Protein AF-A0A7L4TTP7-F1 (afdb_monomer_lite)

Foldseek 3Di:
DADFFLLLVLVVVVVVDVDHSVVSSVVQQVVLLVVLCVPLHDVQSVLQVVVLVVVVVCVVVPDDDPPDPDLLVCLQVVLLVVLVVQLVCVVVNYHPGGCLSVLSSVCVVVVHQSLVSQLVRRLVSLVVVCVVPNVVVSVSNSSSSNNSSVNSRD

Structure (mmCIF, N/CA/C/O backbone):
data_AF-A0A7L4TTP7-F1
#
_entry.id   AF-A0A7L4TTP7-F1
#
loop_
_atom_site.group_PDB
_atom_site.id
_atom_site.type_symbol
_atom_site.label_atom_id
_atom_site.label_alt_id
_atom_site.label_comp_id
_atom_site.label_asym_id
_atom_site.label_entity_id
_atom_site.label_seq_id
_atom_site.pdbx_PDB_ins_code
_atom_site.Cartn_x
_atom_site.Cartn_y
_atom_site.Cartn_z
_atom_site.occupancy
_atom_site.B_iso_or_equiv
_atom_site.auth_seq_id
_atom_site.auth_comp_id
_atom_site.auth_asym_id
_atom_site.auth_atom_id
_atom_site.pdbx_PDB_model_num
ATOM 1 N N . MET A 1 1 ? 7.136 -3.562 -12.672 1.00 73.88 1 MET A N 1
ATOM 2 C CA . MET A 1 1 ? 6.590 -2.642 -11.652 1.00 73.88 1 MET A CA 1
ATOM 3 C C . MET A 1 1 ? 7.448 -2.740 -10.405 1.00 73.88 1 MET A C 1
ATOM 5 O O . MET A 1 1 ? 8.105 -3.763 -10.233 1.00 73.88 1 MET A O 1
ATOM 9 N N . PHE A 1 2 ? 7.477 -1.698 -9.580 1.00 82.69 2 PHE A N 1
ATOM 10 C CA . PHE A 1 2 ? 8.183 -1.728 -8.297 1.00 82.69 2 PHE A CA 1
ATOM 11 C C . PHE A 1 2 ? 7.241 -2.100 -7.161 1.00 82.69 2 PHE A C 1
ATOM 13 O O . PHE A 1 2 ? 6.042 -1.832 -7.230 1.00 82.69 2 PHE A O 1
ATOM 20 N N . ALA A 1 3 ? 7.796 -2.700 -6.108 1.00 80.81 3 ALA A N 1
ATOM 21 C CA . ALA A 1 3 ? 7.063 -2.847 -4.866 1.00 80.81 3 ALA A CA 1
ATOM 22 C C . ALA A 1 3 ? 6.877 -1.464 -4.230 1.00 80.81 3 ALA A C 1
ATOM 24 O O . ALA A 1 3 ? 7.810 -0.663 -4.171 1.00 80.81 3 ALA A O 1
ATOM 25 N N . SER A 1 4 ? 5.676 -1.194 -3.739 1.00 82.19 4 SER A N 1
ATOM 26 C CA . SER A 1 4 ? 5.386 -0.022 -2.922 1.00 82.19 4 SER A CA 1
ATOM 27 C C . SER A 1 4 ? 5.292 -0.431 -1.444 1.00 82.19 4 SER A C 1
ATOM 29 O O . SER A 1 4 ? 5.559 -1.582 -1.078 1.00 82.19 4 SER A O 1
ATOM 31 N N . GLY A 1 5 ? 4.978 0.508 -0.557 1.00 86.38 5 GLY A N 1
ATOM 32 C CA . GLY A 1 5 ? 4.848 0.229 0.867 1.00 86.38 5 GLY A CA 1
ATOM 33 C C . GLY A 1 5 ? 6.182 -0.112 1.534 1.00 86.38 5 GLY A C 1
ATOM 34 O O . GLY A 1 5 ? 7.265 0.210 1.036 1.00 86.38 5 GLY A O 1
ATOM 35 N N . PHE A 1 6 ? 6.122 -0.813 2.668 1.00 87.50 6 PHE A N 1
ATOM 36 C CA . PHE A 1 6 ? 7.348 -1.230 3.348 1.00 87.50 6 PHE A CA 1
ATOM 37 C C . PHE A 1 6 ? 8.159 -2.244 2.569 1.00 87.50 6 PHE A C 1
ATOM 39 O O . PHE A 1 6 ? 9.365 -2.300 2.778 1.00 87.50 6 PHE A O 1
ATOM 46 N N . THR A 1 7 ? 7.558 -2.993 1.649 1.00 87.62 7 THR A N 1
ATOM 47 C CA . THR A 1 7 ? 8.321 -3.862 0.754 1.00 87.62 7 THR A CA 1
ATOM 48 C C . THR A 1 7 ? 9.256 -3.028 -0.122 1.00 87.62 7 THR A C 1
ATOM 50 O O . THR A 1 7 ? 10.448 -3.322 -0.172 1.00 87.62 7 THR A O 1
ATOM 53 N N . GLY A 1 8 ? 8.761 -1.935 -0.714 1.00 85.25 8 GLY A N 1
ATOM 54 C CA . GLY A 1 8 ? 9.587 -0.996 -1.483 1.00 85.25 8 GLY A CA 1
ATOM 55 C C . GLY A 1 8 ? 10.666 -0.313 -0.636 1.00 85.25 8 GLY A C 1
ATOM 56 O O . GLY A 1 8 ? 11.838 -0.317 -1.007 1.00 85.25 8 GLY A O 1
ATOM 57 N N . VAL A 1 9 ? 10.311 0.187 0.556 1.00 88.38 9 VAL A N 1
ATOM 58 C CA . VAL A 1 9 ? 11.296 0.767 1.498 1.00 88.38 9 VAL A CA 1
ATOM 59 C C . VAL A 1 9 ? 12.361 -0.259 1.888 1.00 88.38 9 VAL A C 1
ATOM 61 O O . VAL A 1 9 ? 13.546 0.055 1.923 1.00 88.38 9 VAL A O 1
ATOM 64 N N . SER A 1 10 ? 11.958 -1.501 2.145 1.00 88.69 10 SER A N 1
ATOM 65 C CA . SER A 1 10 ? 12.871 -2.578 2.534 1.00 88.69 10 SER A CA 1
ATOM 66 C C . SER A 1 10 ? 13.827 -2.954 1.416 1.00 88.69 10 SER A C 1
ATOM 68 O O . SER A 1 10 ? 14.986 -3.250 1.689 1.00 88.69 10 SER A O 1
ATOM 70 N N . GLN A 1 11 ? 13.363 -2.935 0.164 1.00 88.81 11 GLN A N 1
ATOM 71 C CA . GLN A 1 11 ? 14.217 -3.154 -1.003 1.00 88.81 11 GLN A CA 1
ATOM 72 C C . GLN A 1 11 ? 15.261 -2.046 -1.128 1.00 88.81 11 GLN A C 1
ATOM 74 O O . GLN A 1 11 ? 16.434 -2.347 -1.319 1.00 88.81 11 GLN A O 1
ATOM 79 N N . LEU A 1 12 ? 14.854 -0.786 -0.955 1.00 88.94 12 LEU A N 1
ATOM 80 C CA . LEU A 1 12 ? 15.760 0.362 -0.991 1.00 88.94 12 LEU A CA 1
ATOM 81 C C . LEU A 1 12 ? 16.786 0.337 0.146 1.00 88.94 12 LEU A C 1
ATOM 83 O O . LEU A 1 12 ? 17.958 0.598 -0.078 1.00 88.94 12 LEU A O 1
ATOM 87 N N . LEU A 1 13 ? 16.378 0.003 1.369 1.00 88.12 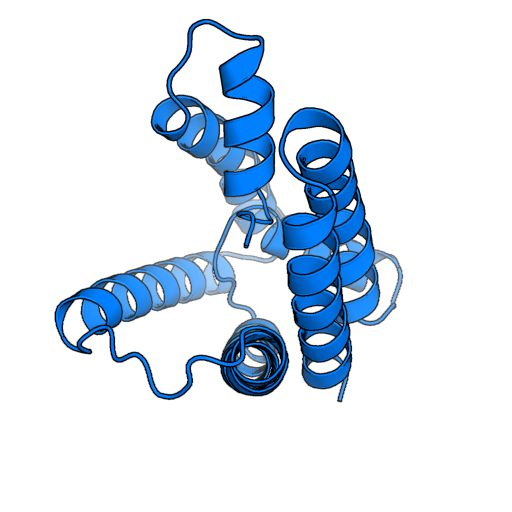13 LEU A N 1
ATOM 88 C CA . LEU A 1 13 ? 17.309 -0.067 2.498 1.00 88.12 13 LEU A CA 1
ATOM 89 C C . LEU A 1 13 ? 18.273 -1.253 2.385 1.00 88.12 13 LEU A C 1
ATOM 91 O O . LEU A 1 13 ? 19.430 -1.132 2.780 1.00 88.12 13 LEU A O 1
ATOM 95 N N . ALA A 1 14 ? 17.825 -2.377 1.822 1.00 88.44 14 ALA A N 1
ATOM 96 C CA . ALA A 1 14 ? 18.659 -3.559 1.606 1.00 88.44 14 ALA A CA 1
ATOM 97 C C . ALA A 1 14 ? 19.758 -3.359 0.544 1.00 88.44 14 ALA A C 1
ATOM 99 O O . ALA A 1 14 ? 20.673 -4.172 0.476 1.00 88.44 14 ALA A O 1
ATOM 100 N N . THR A 1 15 ? 19.714 -2.298 -0.276 1.00 85.69 15 THR A N 1
ATOM 101 C CA . THR A 1 15 ? 20.844 -1.965 -1.167 1.00 85.69 15 THR A CA 1
ATOM 102 C C . THR A 1 15 ? 21.977 -1.236 -0.447 1.00 85.69 15 THR A C 1
ATOM 104 O O . THR A 1 15 ? 23.103 -1.229 -0.939 1.00 85.69 15 THR A O 1
ATOM 107 N N . ILE A 1 16 ? 21.693 -0.630 0.710 1.00 88.00 16 ILE A N 1
ATOM 108 C CA . ILE A 1 16 ? 22.642 0.183 1.485 1.00 88.00 16 ILE A CA 1
ATOM 109 C C . ILE A 1 16 ? 23.128 -0.583 2.723 1.00 88.00 16 ILE A C 1
ATOM 111 O O . ILE A 1 16 ? 24.275 -0.438 3.144 1.00 88.00 16 ILE A O 1
ATOM 115 N N . LEU A 1 17 ? 22.258 -1.398 3.321 1.00 89.12 17 LEU A N 1
ATOM 116 C CA . LEU A 1 17 ? 22.536 -2.178 4.523 1.00 89.12 17 LEU A CA 1
ATOM 117 C C . LEU A 1 17 ? 22.755 -3.658 4.175 1.00 89.12 17 LEU A C 1
ATOM 119 O O . LEU A 1 17 ? 22.053 -4.186 3.318 1.00 89.12 17 LEU A O 1
ATOM 123 N N . PRO A 1 18 ? 23.641 -4.377 4.889 1.00 87.44 18 PRO A N 1
ATOM 124 C CA . PRO A 1 18 ? 23.936 -5.794 4.645 1.00 87.44 18 PRO A CA 1
ATOM 125 C C . PRO A 1 18 ? 22.843 -6.741 5.184 1.00 87.44 18 PRO A C 1
ATOM 127 O O . PRO A 1 18 ? 23.130 -7.834 5.668 1.00 87.44 18 PRO A O 1
ATOM 130 N N . LEU A 1 19 ? 21.579 -6.317 5.153 1.00 89.62 19 LEU A N 1
ATOM 131 C CA . LEU A 1 19 ? 20.426 -7.076 5.631 1.00 89.62 19 LEU A CA 1
ATOM 132 C C . LEU A 1 19 ? 19.535 -7.457 4.452 1.00 89.62 19 LEU A C 1
ATOM 134 O O . LEU A 1 19 ? 19.340 -6.672 3.528 1.00 89.62 19 LEU A O 1
ATOM 138 N N . SER A 1 20 ? 18.944 -8.653 4.498 1.00 91.38 20 SER A N 1
ATOM 139 C CA . SER A 1 20 ? 18.007 -9.074 3.457 1.00 91.38 20 SER A CA 1
ATOM 140 C C . SER A 1 20 ? 16.718 -8.245 3.501 1.00 91.38 20 SER A C 1
ATOM 142 O O . SER A 1 20 ? 16.265 -7.815 4.566 1.00 91.38 20 SER A O 1
ATOM 144 N N . THR A 1 21 ? 16.075 -8.070 2.343 1.00 86.62 21 THR A N 1
ATOM 145 C CA . THR A 1 21 ? 14.785 -7.368 2.229 1.00 86.62 21 THR A CA 1
ATOM 146 C C . THR A 1 21 ? 13.727 -7.946 3.169 1.00 86.62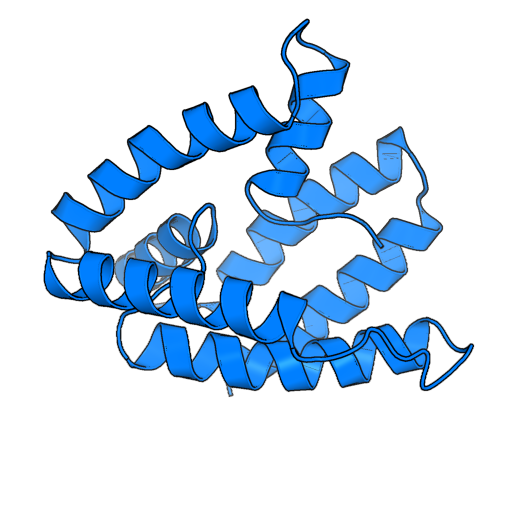 21 THR A C 1
ATOM 148 O O . THR A 1 21 ? 12.956 -7.191 3.749 1.00 86.62 21 THR A O 1
ATOM 151 N N . GLY A 1 22 ? 13.708 -9.270 3.364 1.00 86.94 22 GLY A N 1
ATOM 152 C CA . GLY A 1 22 ? 12.763 -9.928 4.269 1.00 86.94 22 GLY A CA 1
ATOM 153 C C . GLY A 1 22 ? 12.974 -9.546 5.737 1.00 86.94 22 GLY A C 1
ATOM 154 O O . GLY A 1 22 ? 12.008 -9.231 6.429 1.00 86.94 22 GLY A O 1
ATOM 155 N N . ILE A 1 23 ? 14.230 -9.503 6.199 1.00 89.06 23 ILE A N 1
ATOM 156 C CA . ILE A 1 23 ? 14.559 -9.070 7.567 1.00 89.06 23 ILE A CA 1
ATOM 157 C C . ILE A 1 23 ? 14.183 -7.599 7.752 1.00 89.06 23 ILE A C 1
ATOM 159 O O . ILE A 1 23 ? 13.548 -7.246 8.743 1.00 89.06 23 ILE A O 1
ATOM 163 N N . MET A 1 24 ? 14.523 -6.751 6.780 1.00 90.19 24 MET A N 1
ATOM 164 C CA . MET A 1 24 ? 14.190 -5.328 6.825 1.00 90.19 24 MET A CA 1
ATOM 165 C C . MET A 1 24 ? 12.673 -5.104 6.884 1.00 90.19 24 MET A C 1
ATOM 167 O O . MET A 1 24 ? 12.187 -4.342 7.718 1.00 90.19 24 MET A O 1
ATOM 171 N N . LEU A 1 25 ? 11.916 -5.836 6.065 1.00 89.44 25 LEU A N 1
ATOM 172 C CA . LEU A 1 25 ? 10.459 -5.770 6.037 1.00 89.44 25 LEU A CA 1
ATOM 173 C C . LEU A 1 25 ? 9.849 -6.185 7.372 1.00 89.44 25 LEU A C 1
ATOM 175 O O . LEU A 1 25 ? 8.921 -5.534 7.855 1.00 89.44 25 LEU A O 1
ATOM 179 N N . PHE A 1 26 ? 10.368 -7.248 7.981 1.00 87.31 26 PHE A N 1
ATOM 180 C CA . PHE A 1 26 ? 9.925 -7.692 9.296 1.00 87.31 26 PHE A CA 1
ATOM 181 C C . PHE A 1 26 ? 10.186 -6.619 10.361 1.00 87.31 26 PHE A C 1
ATOM 183 O O . PHE A 1 26 ? 9.265 -6.232 11.081 1.00 87.31 26 PHE A O 1
ATOM 190 N N . LEU A 1 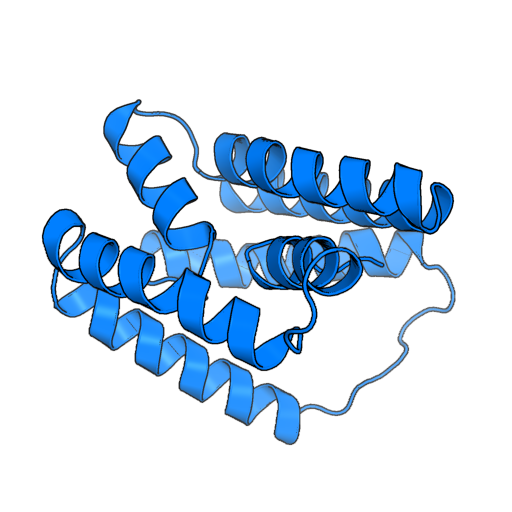27 ? 11.403 -6.070 10.401 1.00 90.12 27 LEU A N 1
ATOM 191 C CA . LEU A 1 27 ? 11.787 -5.030 11.357 1.00 90.12 27 LEU A CA 1
ATOM 192 C C . LEU A 1 27 ? 10.956 -3.750 11.214 1.00 90.12 27 LEU A C 1
ATOM 194 O O . LEU A 1 27 ? 10.558 -3.186 12.228 1.00 90.12 27 LEU A O 1
ATOM 198 N N . LEU A 1 28 ? 10.654 -3.310 9.988 1.00 89.44 28 LEU A N 1
ATOM 199 C CA . LEU A 1 28 ? 9.807 -2.134 9.745 1.00 89.44 28 LEU A CA 1
ATOM 200 C C . LEU A 1 28 ? 8.342 -2.369 10.138 1.00 89.44 28 LEU A C 1
ATOM 202 O O . LEU A 1 28 ? 7.669 -1.443 10.593 1.00 89.44 28 LEU A O 1
ATOM 206 N N . ASN A 1 29 ? 7.838 -3.597 9.995 1.00 88.38 29 ASN A N 1
ATOM 207 C CA . ASN A 1 29 ? 6.456 -3.919 10.345 1.00 88.38 29 ASN A CA 1
ATOM 208 C C . ASN A 1 29 ? 6.211 -3.994 11.858 1.00 88.38 29 ASN A C 1
ATOM 210 O O . ASN A 1 29 ? 5.119 -3.629 12.288 1.00 88.38 29 ASN A O 1
ATOM 214 N N . ILE A 1 30 ? 7.189 -4.407 12.676 1.00 88.44 30 ILE A N 1
ATOM 215 C CA . ILE A 1 30 ? 7.039 -4.488 14.145 1.00 88.44 30 ILE A CA 1
ATOM 216 C C . ILE A 1 30 ? 6.543 -3.170 14.773 1.00 88.44 30 ILE A C 1
ATOM 218 O O . ILE A 1 30 ? 5.491 -3.187 15.419 1.00 88.44 30 ILE A O 1
ATOM 222 N N . PRO A 1 31 ? 7.233 -2.021 14.617 1.00 88.88 31 PRO A N 1
ATOM 223 C CA . PRO A 1 31 ? 6.814 -0.780 15.261 1.00 88.88 31 PRO A CA 1
ATOM 224 C C . PRO A 1 31 ? 5.446 -0.318 14.760 1.00 88.88 31 PRO A C 1
ATOM 226 O O . PRO A 1 31 ? 4.640 0.189 15.537 1.00 88.88 31 PRO A O 1
ATOM 229 N N . VAL A 1 32 ? 5.138 -0.536 13.482 1.00 86.88 32 VAL A N 1
ATOM 230 C CA . VAL A 1 32 ? 3.854 -0.124 12.913 1.00 86.88 32 VAL A CA 1
ATOM 231 C C . VAL A 1 32 ? 2.708 -1.020 13.360 1.00 86.88 32 VAL A C 1
ATOM 233 O O . VAL A 1 32 ? 1.626 -0.510 13.638 1.00 86.88 32 VAL A O 1
ATOM 236 N N . ALA A 1 33 ? 2.939 -2.322 13.520 1.00 83.25 33 ALA A N 1
ATOM 237 C CA . ALA A 1 33 ? 1.966 -3.225 14.122 1.00 83.25 33 ALA A CA 1
ATOM 238 C C . ALA A 1 33 ? 1.643 -2.803 15.565 1.00 83.25 33 ALA A C 1
ATOM 240 O O . ALA A 1 33 ? 0.471 -2.746 15.941 1.00 83.25 33 ALA A O 1
ATOM 241 N N . ILE A 1 34 ? 2.659 -2.418 16.349 1.00 87.56 34 ILE A N 1
ATOM 242 C CA . ILE A 1 34 ? 2.473 -1.894 17.712 1.00 87.56 34 ILE A CA 1
ATOM 243 C C . ILE A 1 34 ? 1.655 -0.595 17.686 1.00 87.56 34 ILE A C 1
ATOM 245 O O . ILE A 1 34 ? 0.690 -0.454 18.437 1.00 87.56 34 ILE A O 1
ATOM 249 N N . ILE A 1 35 ? 1.995 0.349 16.805 1.00 88.06 35 ILE A N 1
ATOM 250 C CA . ILE A 1 35 ? 1.255 1.611 16.673 1.00 88.06 35 ILE A CA 1
ATOM 251 C C . ILE A 1 35 ? -0.193 1.349 16.240 1.00 88.06 35 ILE A C 1
ATOM 253 O O . ILE A 1 35 ? -1.107 1.934 16.818 1.00 88.06 35 ILE A O 1
ATOM 257 N N . GLY A 1 36 ? -0.423 0.460 15.272 1.00 84.56 36 GLY A N 1
ATOM 258 C CA . GLY A 1 36 ? -1.760 0.076 14.816 1.00 84.56 36 GLY A CA 1
ATOM 259 C C . GLY A 1 36 ? -2.602 -0.519 15.946 1.00 84.56 36 GLY A C 1
ATOM 260 O O . GLY A 1 36 ? -3.747 -0.105 16.147 1.00 84.56 36 GLY A O 1
ATOM 261 N N . TRP A 1 37 ? -2.009 -1.402 16.753 1.00 85.75 37 TRP A N 1
ATOM 262 C CA . TRP A 1 37 ? -2.655 -1.974 17.935 1.00 85.75 37 TRP A CA 1
ATOM 263 C C . TRP A 1 37 ? -3.067 -0.904 18.953 1.00 85.75 37 TRP A C 1
ATOM 265 O O . TRP A 1 37 ? -4.187 -0.935 19.465 1.00 85.75 37 TRP A O 1
ATOM 275 N N . LEU A 1 38 ? -2.179 0.054 19.234 1.00 86.31 38 LEU A N 1
ATOM 276 C CA . LEU A 1 38 ? -2.399 1.090 20.247 1.00 86.31 38 LEU A CA 1
ATOM 277 C C . LEU A 1 38 ? -3.325 2.223 19.779 1.00 86.31 38 LEU A C 1
ATOM 279 O O . LEU A 1 38 ? -4.105 2.735 20.578 1.00 86.31 38 LEU A O 1
ATOM 283 N N . LYS A 1 39 ? -3.225 2.652 18.515 1.00 83.75 39 LYS A N 1
ATOM 284 C CA . LYS A 1 39 ? -3.920 3.841 17.986 1.00 83.75 39 LYS A CA 1
ATOM 285 C C . LYS A 1 39 ? -5.239 3.529 17.286 1.00 83.75 39 LYS A C 1
ATOM 287 O O . LYS A 1 39 ? -6.116 4.388 17.282 1.00 83.75 39 LYS A O 1
ATOM 292 N N . ILE A 1 40 ? -5.378 2.354 16.671 1.00 81.56 40 ILE A N 1
ATOM 293 C CA . ILE A 1 40 ? -6.572 1.997 15.887 1.00 81.56 40 ILE A CA 1
ATOM 294 C C . ILE A 1 40 ? -7.460 1.030 16.670 1.00 81.56 40 ILE A C 1
ATOM 296 O O . ILE A 1 40 ? -8.679 1.194 16.691 1.00 81.56 40 ILE A O 1
ATOM 300 N N . GLY A 1 41 ? -6.851 0.055 17.347 1.00 83.31 41 GLY A N 1
ATOM 301 C CA . GLY A 1 41 ? -7.527 -0.856 18.264 1.00 83.31 41 GLY A CA 1
ATOM 302 C C . GLY A 1 41 ? -7.284 -2.334 17.965 1.00 83.31 41 GLY A C 1
ATOM 303 O O . GLY A 1 41 ? -6.719 -2.726 16.941 1.00 83.31 41 GLY A O 1
ATOM 304 N N . LYS A 1 42 ? -7.749 -3.186 18.884 1.00 80.31 42 LYS A N 1
ATOM 305 C CA . LYS A 1 42 ? -7.522 -4.639 18.828 1.00 80.31 42 LYS A CA 1
ATOM 306 C C . LYS A 1 42 ? -8.236 -5.302 17.647 1.00 80.31 42 LYS A C 1
ATOM 308 O O . LYS A 1 42 ? -7.634 -6.128 16.967 1.00 80.31 42 LYS A O 1
ATOM 313 N N . SER A 1 43 ? -9.477 -4.899 17.362 1.00 81.62 43 SER A N 1
ATOM 314 C CA . SER A 1 43 ? -10.267 -5.449 16.249 1.00 81.62 43 SER A CA 1
ATOM 315 C C . SER A 1 43 ? -9.600 -5.207 14.895 1.00 81.62 43 SER A C 1
ATOM 317 O O . SER A 1 43 ? -9.557 -6.112 14.070 1.00 81.62 43 SER A O 1
ATOM 319 N N . PHE A 1 44 ? -8.983 -4.033 14.707 1.00 82.25 44 PHE A N 1
ATOM 320 C CA . PHE A 1 44 ? -8.223 -3.716 13.495 1.00 82.25 44 PHE A CA 1
ATOM 321 C C . PHE A 1 44 ? -7.083 -4.700 13.259 1.00 82.25 44 PHE A C 1
ATOM 323 O O . PHE A 1 44 ? -6.872 -5.164 12.139 1.00 82.25 44 PHE A O 1
ATOM 330 N N . THR A 1 45 ? -6.358 -5.045 14.322 1.00 79.56 45 THR A N 1
ATOM 331 C CA . THR A 1 45 ? -5.220 -5.958 14.207 1.00 79.56 45 THR A CA 1
ATOM 332 C C . THR A 1 45 ? -5.690 -7.360 13.834 1.00 79.56 45 THR A C 1
ATOM 334 O O . THR A 1 45 ? -5.131 -7.960 12.922 1.00 79.56 45 THR A O 1
ATOM 337 N N . VAL A 1 46 ? -6.762 -7.853 14.463 1.00 83.00 46 VAL A N 1
ATOM 338 C CA . VAL A 1 46 ? -7.345 -9.164 14.133 1.00 83.00 46 VAL A CA 1
ATOM 339 C C . VAL A 1 46 ? -7.824 -9.210 12.681 1.00 83.00 46 VAL A C 1
ATOM 341 O O . VAL A 1 46 ? -7.473 -10.142 11.959 1.00 83.00 46 VAL A O 1
ATOM 344 N N . TYR A 1 47 ? -8.562 -8.196 12.217 1.00 85.06 47 TYR A N 1
ATOM 345 C CA . TYR A 1 47 ? -9.014 -8.154 10.824 1.00 85.06 47 TYR A CA 1
ATOM 346 C C . TYR A 1 47 ? -7.859 -8.019 9.830 1.00 85.06 47 TYR A C 1
ATOM 348 O O . TYR A 1 47 ? -7.911 -8.615 8.759 1.00 85.06 47 TYR A O 1
ATOM 356 N N . SER A 1 48 ? -6.793 -7.303 10.190 1.00 83.88 48 SER A N 1
ATOM 357 C CA . SER A 1 48 ? -5.588 -7.206 9.358 1.00 83.88 48 SER A CA 1
ATOM 358 C C . SER A 1 48 ? -4.872 -8.555 9.247 1.00 83.88 48 SER A C 1
ATOM 360 O O . SER A 1 48 ? -4.488 -8.952 8.151 1.00 83.88 48 SER A O 1
ATOM 362 N N . PHE A 1 49 ? -4.762 -9.313 10.345 1.00 82.56 49 PHE A N 1
ATOM 363 C CA . PHE A 1 49 ? -4.222 -10.677 10.308 1.00 82.56 49 PHE A CA 1
ATOM 364 C C . PHE A 1 49 ? -5.068 -11.613 9.441 1.00 82.56 49 PHE A C 1
ATOM 366 O O . PHE A 1 49 ? -4.511 -12.356 8.634 1.00 82.56 49 PHE A O 1
ATOM 373 N N . LEU A 1 50 ? -6.398 -11.554 9.562 1.00 87.31 50 LEU A N 1
ATOM 374 C CA . LEU A 1 50 ? -7.300 -12.329 8.705 1.00 87.31 50 LEU A CA 1
ATOM 375 C C . LEU A 1 50 ? -7.141 -11.945 7.231 1.00 87.31 50 LEU A C 1
ATOM 377 O O . LEU A 1 50 ? -7.039 -12.824 6.381 1.00 87.31 50 LEU A O 1
ATOM 381 N N . ASN A 1 51 ? -7.061 -10.649 6.928 1.00 86.12 51 ASN A N 1
ATOM 382 C CA . ASN A 1 51 ? -6.847 -10.156 5.572 1.00 86.12 51 ASN A CA 1
ATOM 383 C C . ASN A 1 51 ? -5.530 -10.678 4.973 1.00 86.12 51 ASN A C 1
ATOM 385 O O . ASN A 1 51 ? -5.523 -11.151 3.837 1.00 86.12 51 ASN A O 1
ATOM 389 N N . VAL A 1 52 ? -4.434 -10.657 5.740 1.00 84.25 52 VAL A N 1
ATOM 390 C CA . VAL A 1 52 ? -3.150 -11.232 5.308 1.00 84.25 52 VAL A CA 1
ATOM 391 C C . VAL A 1 52 ? -3.281 -12.738 5.076 1.00 84.25 52 VAL A C 1
ATOM 393 O O . VAL A 1 52 ? -2.871 -13.215 4.024 1.00 84.25 52 VAL A O 1
ATOM 396 N N . ALA A 1 53 ? -3.910 -13.476 5.996 1.00 87.06 53 ALA A N 1
ATOM 397 C CA . ALA A 1 53 ? -4.097 -14.921 5.860 1.00 87.06 53 ALA A CA 1
ATOM 398 C C . ALA A 1 53 ? -4.891 -15.294 4.596 1.00 87.06 53 ALA A C 1
ATOM 400 O O . ALA A 1 53 ? -4.464 -16.164 3.837 1.00 87.06 53 ALA A O 1
ATOM 401 N N . PHE A 1 54 ? -6.007 -14.606 4.329 1.00 89.50 54 PHE A N 1
ATOM 402 C CA . PHE A 1 54 ? -6.786 -14.813 3.106 1.00 89.50 54 PHE A CA 1
ATOM 403 C C . PHE A 1 54 ? -6.009 -14.411 1.856 1.00 89.50 54 PHE A C 1
ATOM 405 O O . PHE A 1 54 ? -6.022 -15.153 0.880 1.00 89.50 54 PHE A O 1
ATOM 412 N N . THR A 1 55 ? -5.300 -13.280 1.884 1.00 86.19 55 THR A N 1
ATOM 413 C CA . THR A 1 55 ? -4.475 -12.837 0.749 1.00 86.19 55 THR A CA 1
ATOM 414 C C . THR A 1 55 ? -3.419 -13.887 0.409 1.00 86.19 55 THR A C 1
ATOM 416 O O . THR A 1 55 ? -3.295 -14.272 -0.749 1.00 86.19 55 THR A O 1
ATOM 419 N N . THR A 1 56 ? -2.701 -14.408 1.408 1.00 86.81 56 THR A N 1
ATOM 420 C CA . THR A 1 56 ? -1.705 -15.471 1.214 1.00 86.81 56 THR A CA 1
ATOM 421 C C . THR A 1 56 ? -2.335 -16.749 0.665 1.00 86.81 56 THR A C 1
ATOM 423 O O . THR A 1 56 ? -1.789 -17.341 -0.260 1.00 86.81 56 THR A O 1
ATOM 426 N N . LEU A 1 57 ? -3.496 -17.155 1.182 1.00 91.69 57 LEU A N 1
ATOM 427 C CA . LEU A 1 57 ? -4.211 -18.337 0.700 1.00 91.69 57 LEU A CA 1
ATOM 428 C C . LEU A 1 57 ? -4.679 -18.176 -0.756 1.00 91.69 57 LEU A C 1
ATOM 430 O O . LEU A 1 57 ? -4.511 -19.089 -1.560 1.00 91.69 57 LEU A O 1
ATOM 434 N N . PHE A 1 58 ? -5.225 -17.016 -1.123 1.00 90.06 58 PHE A N 1
ATOM 435 C CA . PHE A 1 58 ? -5.658 -16.762 -2.497 1.00 90.06 58 PHE A CA 1
ATOM 436 C C . PHE A 1 58 ? -4.492 -16.661 -3.478 1.00 90.06 58 PHE A C 1
ATOM 438 O O . PHE A 1 58 ? -4.660 -17.073 -4.620 1.00 90.06 58 PHE A O 1
ATOM 445 N N . LEU A 1 59 ? -3.320 -16.181 -3.056 1.00 87.69 59 LEU A N 1
ATOM 446 C CA . LEU A 1 59 ? -2.124 -16.184 -3.906 1.00 87.69 59 LEU A CA 1
ATOM 447 C C . LEU A 1 59 ? -1.663 -17.601 -4.285 1.00 87.69 59 LEU A C 1
ATOM 449 O O . LEU A 1 59 ? -1.098 -17.768 -5.360 1.00 87.69 59 LEU A O 1
ATOM 453 N N . GLU A 1 60 ? -1.920 -18.603 -3.441 1.00 89.56 60 GLU A N 1
ATOM 454 C CA . GLU A 1 60 ? -1.577 -20.005 -3.727 1.00 89.56 60 GLU A CA 1
ATOM 455 C C . GLU A 1 60 ? -2.627 -20.689 -4.619 1.00 89.56 60 GLU A C 1
ATOM 457 O O . GLU A 1 60 ? -2.305 -21.525 -5.460 1.00 89.56 60 GLU A O 1
ATOM 462 N N . ILE A 1 61 ? -3.903 -20.335 -4.441 1.00 92.75 61 ILE A N 1
ATOM 463 C CA . ILE A 1 61 ? -5.023 -20.963 -5.160 1.00 92.75 61 ILE A CA 1
ATOM 464 C C . ILE A 1 61 ? -5.236 -20.334 -6.541 1.00 92.75 61 ILE A C 1
ATOM 466 O O . ILE A 1 61 ? -5.596 -21.032 -7.490 1.00 92.75 61 ILE A O 1
ATOM 470 N N . VAL A 1 62 ? -5.074 -19.014 -6.658 1.00 89.25 62 VAL A N 1
ATOM 471 C CA . VAL A 1 62 ? -5.364 -18.271 -7.887 1.00 89.25 62 VAL A CA 1
ATOM 472 C C . VAL A 1 62 ? -4.112 -18.238 -8.766 1.00 89.25 62 VAL A C 1
ATOM 474 O O . VAL A 1 62 ? -3.127 -17.595 -8.401 1.00 89.25 62 VAL A O 1
ATOM 477 N N . PRO A 1 63 ? -4.125 -18.879 -9.949 1.00 86.50 63 PRO A N 1
ATOM 478 C CA . PRO A 1 63 ? -2.955 -18.916 -10.811 1.00 86.50 63 PRO A CA 1
ATOM 479 C C . PRO A 1 63 ? -2.654 -17.537 -11.403 1.00 86.50 63 PRO A C 1
ATOM 481 O O . PRO A 1 63 ? -3.541 -16.827 -11.892 1.00 86.50 63 PRO A O 1
ATOM 484 N N . ILE A 1 64 ? -1.367 -17.190 -11.429 1.00 83.75 64 ILE A N 1
ATOM 485 C CA . ILE A 1 64 ? -0.879 -15.984 -12.096 1.00 83.75 64 ILE A CA 1
ATOM 486 C C . ILE A 1 64 ? -1.099 -16.151 -13.601 1.00 83.75 64 ILE A C 1
ATOM 488 O O . ILE A 1 64 ? -0.506 -17.015 -14.245 1.00 83.75 64 ILE A O 1
ATOM 492 N N . THR A 1 65 ? -1.969 -15.317 -14.161 1.00 81.81 65 THR A N 1
ATOM 493 C CA . THR A 1 65 ? -2.369 -15.355 -15.570 1.00 81.81 65 THR A CA 1
ATOM 494 C C . THR A 1 65 ? -2.069 -14.012 -16.226 1.00 81.81 65 THR A C 1
ATOM 496 O O . THR A 1 65 ? -2.420 -12.953 -15.709 1.00 81.81 65 THR A O 1
ATOM 499 N N . ASN A 1 66 ? -1.388 -14.046 -17.374 1.00 78.00 66 ASN A N 1
ATOM 500 C CA . ASN A 1 66 ? -1.105 -12.849 -18.164 1.00 78.00 66 ASN A CA 1
ATOM 501 C C . ASN A 1 66 ? -2.283 -12.582 -19.102 1.00 78.00 66 ASN A C 1
ATOM 503 O O . ASN A 1 66 ? -2.361 -13.160 -20.183 1.00 78.00 66 ASN A O 1
ATOM 507 N N . TYR A 1 67 ? -3.203 -11.718 -18.674 1.00 80.81 67 TYR A N 1
ATOM 508 C CA . TYR A 1 67 ? -4.384 -11.355 -19.465 1.00 80.81 67 TYR A CA 1
ATOM 509 C C . TYR A 1 67 ? -4.060 -10.437 -20.650 1.00 80.81 67 TYR A C 1
ATOM 511 O O . TYR A 1 67 ? -4.760 -10.472 -21.658 1.00 80.81 67 TYR A O 1
ATOM 519 N N . SER A 1 68 ? -3.007 -9.624 -20.547 1.00 87.94 68 SER A N 1
ATOM 520 C CA . SER A 1 68 ? -2.554 -8.738 -21.620 1.00 87.94 68 SER A CA 1
ATOM 521 C C . SER A 1 68 ? -1.038 -8.576 -21.603 1.00 87.94 68 SER A C 1
ATOM 523 O O . SER A 1 68 ? -0.413 -8.606 -20.541 1.00 87.94 68 SER A O 1
ATOM 525 N N . SER A 1 69 ? -0.446 -8.367 -22.780 1.00 87.81 69 SER A N 1
ATOM 526 C CA . SER A 1 69 ? 0.950 -7.940 -22.933 1.00 87.81 69 SER A CA 1
ATOM 527 C C . SER A 1 69 ? 1.135 -6.433 -22.726 1.00 87.81 69 SER A C 1
ATOM 529 O O . SER A 1 69 ? 2.262 -5.974 -22.556 1.00 87.81 69 SER A O 1
ATOM 531 N N . ASP A 1 70 ? 0.047 -5.658 -22.749 1.00 90.94 70 ASP A N 1
ATOM 532 C CA . ASP A 1 70 ? 0.075 -4.218 -22.511 1.00 90.94 70 ASP A CA 1
ATOM 533 C C . ASP A 1 70 ? 0.186 -3.931 -21.004 1.00 90.94 70 ASP A C 1
ATOM 535 O O . ASP A 1 70 ? -0.746 -4.148 -20.222 1.00 90.94 70 ASP A O 1
ATOM 539 N N . ILE A 1 71 ? 1.356 -3.434 -20.600 1.00 89.75 71 ILE A N 1
ATOM 540 C CA . ILE A 1 71 ? 1.680 -3.107 -19.208 1.00 89.75 71 ILE A CA 1
ATOM 541 C C . ILE A 1 71 ? 0.764 -2.004 -18.673 1.00 89.75 71 ILE A C 1
ATOM 543 O O . ILE A 1 71 ? 0.383 -2.056 -17.502 1.00 89.75 71 ILE A O 1
ATOM 547 N N . LEU A 1 72 ? 0.385 -1.028 -19.503 1.00 91.25 72 LEU A N 1
ATOM 548 C CA . LEU A 1 72 ? -0.491 0.065 -19.092 1.00 91.25 72 LEU A CA 1
ATOM 549 C C . LEU A 1 72 ? -1.904 -0.454 -18.821 1.00 91.25 72 LEU A C 1
ATOM 551 O O . LEU A 1 72 ? -2.511 -0.087 -17.814 1.00 91.25 72 LEU A O 1
ATOM 555 N N . LEU A 1 73 ? -2.399 -1.358 -19.671 1.00 92.81 73 LEU A N 1
ATOM 556 C CA . LEU A 1 73 ? -3.690 -2.011 -19.461 1.00 92.81 73 LEU A CA 1
ATOM 557 C C . LEU A 1 73 ? -3.698 -2.792 -18.139 1.00 92.81 73 LEU A C 1
ATOM 559 O O . LEU A 1 73 ? -4.598 -2.617 -17.317 1.00 92.81 73 LEU A O 1
ATOM 563 N N . ASN A 1 74 ? -2.655 -3.588 -17.894 1.00 90.44 74 ASN A N 1
ATOM 564 C CA . ASN A 1 74 ? -2.507 -4.346 -16.651 1.00 90.44 74 ASN A CA 1
ATOM 565 C C . ASN A 1 74 ? -2.410 -3.428 -15.419 1.00 90.44 74 ASN A C 1
ATOM 567 O O . ASN A 1 74 ? -3.033 -3.708 -14.397 1.00 90.44 74 ASN A O 1
ATOM 571 N N . ALA A 1 75 ? -1.674 -2.318 -15.520 1.00 90.62 75 ALA A N 1
ATOM 572 C CA . ALA A 1 75 ? -1.519 -1.327 -14.456 1.00 90.62 75 ALA A CA 1
ATOM 573 C C . ALA A 1 75 ? -2.854 -0.671 -14.072 1.00 90.62 75 ALA A C 1
ATOM 575 O O . ALA A 1 75 ? -3.178 -0.559 -12.889 1.00 90.62 75 ALA A O 1
ATOM 576 N N . VAL A 1 76 ? -3.657 -0.267 -15.061 1.00 93.94 76 VAL A N 1
ATOM 577 C CA . VAL A 1 76 ? -4.950 0.384 -14.816 1.00 93.94 76 VAL A CA 1
ATOM 578 C C . VAL A 1 76 ? -5.966 -0.614 -14.263 1.00 93.94 76 VAL A C 1
ATOM 580 O O . VAL A 1 76 ? -6.497 -0.395 -13.177 1.00 93.94 76 VAL A O 1
ATOM 583 N N . PHE A 1 77 ? -6.222 -1.725 -14.958 1.00 93.00 77 PHE A N 1
ATOM 584 C CA . PHE A 1 77 ? -7.251 -2.684 -14.537 1.00 93.00 77 PHE A CA 1
ATOM 585 C C . PHE A 1 77 ? -6.875 -3.409 -13.242 1.00 93.00 77 PHE A C 1
ATOM 587 O O . PHE A 1 77 ? -7.710 -3.535 -12.344 1.00 93.00 77 PHE A O 1
ATOM 594 N N . GLY A 1 78 ? -5.611 -3.818 -13.102 1.00 89.94 78 GLY A N 1
ATOM 595 C CA . GLY A 1 78 ? -5.097 -4.384 -11.857 1.00 89.94 78 GLY A CA 1
ATOM 596 C C . GLY A 1 78 ? -5.181 -3.382 -10.705 1.00 89.94 78 GLY A C 1
ATOM 597 O O . GLY A 1 78 ? -5.627 -3.740 -9.615 1.00 89.94 78 GLY A O 1
ATOM 598 N N . GLY A 1 79 ? -4.845 -2.114 -10.964 1.00 90.94 79 GLY A N 1
ATOM 599 C CA . GLY A 1 79 ? -4.969 -1.022 -10.000 1.00 90.94 79 GLY A CA 1
ATOM 600 C C . GLY A 1 79 ? -6.402 -0.805 -9.515 1.00 90.94 79 GLY A C 1
ATOM 601 O O . GLY A 1 79 ? -6.606 -0.677 -8.310 1.00 90.94 79 GLY A O 1
ATOM 602 N N . VAL A 1 80 ? -7.395 -0.818 -10.415 1.00 94.81 80 VAL A N 1
ATOM 603 C CA . VAL A 1 80 ? -8.823 -0.700 -10.057 1.00 94.81 80 VAL A CA 1
ATOM 604 C C . VAL A 1 80 ? -9.268 -1.869 -9.181 1.00 94.81 80 VAL A C 1
ATOM 606 O O . VAL A 1 80 ? -9.823 -1.649 -8.106 1.00 94.81 80 VAL A O 1
ATOM 609 N N . ILE A 1 81 ? -9.017 -3.109 -9.609 1.00 92.88 81 ILE A N 1
ATOM 610 C CA . ILE A 1 81 ? -9.475 -4.309 -8.889 1.00 92.88 81 ILE A CA 1
ATOM 611 C C . ILE A 1 81 ? -8.847 -4.369 -7.492 1.00 92.88 81 ILE A C 1
ATOM 613 O O . ILE A 1 81 ? -9.553 -4.561 -6.499 1.00 92.88 81 ILE A O 1
ATOM 617 N N . ALA A 1 82 ? -7.533 -4.143 -7.402 1.00 89.31 82 ALA A N 1
ATOM 618 C CA . ALA A 1 82 ? -6.824 -4.111 -6.128 1.00 89.31 82 ALA A CA 1
ATOM 619 C C . ALA A 1 82 ? -7.354 -3.001 -5.208 1.00 89.31 82 ALA A C 1
ATOM 621 O O . ALA A 1 82 ? -7.516 -3.216 -4.007 1.00 89.31 82 ALA A O 1
ATOM 622 N N . ALA A 1 83 ? -7.674 -1.831 -5.763 1.00 91.00 83 ALA A N 1
ATOM 623 C CA . ALA A 1 83 ? -8.177 -0.694 -5.004 1.00 91.00 83 ALA A CA 1
ATOM 624 C C . ALA A 1 83 ? -9.590 -0.888 -4.463 1.00 91.00 83 ALA A C 1
ATOM 626 O O . ALA A 1 83 ? -9.872 -0.429 -3.361 1.00 91.00 83 ALA A O 1
ATOM 627 N N . ILE A 1 84 ? -10.458 -1.595 -5.190 1.00 92.75 84 ILE A N 1
ATOM 628 C CA . ILE A 1 84 ? -11.784 -1.972 -4.684 1.00 92.75 84 ILE A CA 1
ATOM 629 C C . ILE A 1 84 ? -11.620 -2.844 -3.434 1.00 92.75 84 ILE A C 1
ATOM 631 O O . ILE A 1 84 ? -12.206 -2.546 -2.393 1.00 92.75 84 ILE A O 1
ATOM 635 N N . GLY A 1 85 ? -10.773 -3.877 -3.507 1.00 89.56 85 GLY A N 1
ATOM 636 C CA . GLY A 1 85 ? -10.482 -4.743 -2.362 1.00 89.56 85 GLY A CA 1
ATOM 637 C C . GLY A 1 85 ? -9.875 -3.970 -1.189 1.00 89.56 85 GLY A C 1
ATOM 638 O O . GLY A 1 85 ? -10.401 -4.012 -0.078 1.00 89.56 85 GLY A O 1
ATOM 639 N N . ALA A 1 86 ? -8.815 -3.200 -1.445 1.00 86.88 86 ALA A N 1
ATOM 640 C CA . ALA A 1 86 ? -8.142 -2.399 -0.426 1.00 86.88 86 ALA A CA 1
ATOM 641 C C . ALA A 1 86 ? -9.074 -1.354 0.209 1.00 86.88 86 ALA A C 1
ATOM 643 O O . ALA A 1 86 ? -9.083 -1.201 1.429 1.00 86.88 86 ALA A O 1
ATOM 644 N N . GLY A 1 87 ? -9.895 -0.669 -0.589 1.00 87.00 87 GLY A N 1
ATOM 645 C CA . GLY A 1 87 ? -10.860 0.323 -0.121 1.00 87.00 87 GLY A CA 1
ATOM 646 C C . GLY A 1 87 ? -11.917 -0.280 0.804 1.00 87.00 87 GLY A C 1
ATOM 647 O O . GLY A 1 87 ? -12.214 0.300 1.849 1.00 87.00 87 GLY A O 1
ATOM 648 N N . ILE A 1 88 ? -12.437 -1.470 0.484 1.00 87.31 88 ILE A N 1
ATOM 649 C CA . ILE A 1 88 ? -13.365 -2.204 1.362 1.00 87.31 88 ILE A CA 1
ATOM 650 C C . ILE A 1 88 ? -12.669 -2.583 2.675 1.00 87.31 88 ILE A C 1
ATOM 652 O O . ILE A 1 88 ? -13.204 -2.305 3.750 1.00 87.31 88 ILE A O 1
ATOM 656 N N . THR A 1 89 ? -11.464 -3.153 2.598 1.00 85.56 89 THR A N 1
ATOM 657 C CA . THR A 1 89 ? -10.656 -3.545 3.765 1.00 85.56 89 THR A CA 1
ATOM 658 C C . THR A 1 89 ? -10.389 -2.352 4.688 1.00 85.56 89 THR A C 1
ATOM 660 O O . THR A 1 89 ? -10.587 -2.442 5.900 1.00 85.56 89 THR A O 1
ATOM 663 N N . LEU A 1 90 ? -10.030 -1.197 4.128 1.00 81.75 90 LEU A N 1
ATOM 664 C CA . LEU A 1 90 ? -9.806 0.032 4.889 1.00 81.75 90 LEU A CA 1
ATOM 665 C C . LEU A 1 90 ? -11.103 0.571 5.518 1.00 81.75 90 LEU A C 1
ATOM 667 O O . LEU A 1 90 ? -11.083 0.984 6.682 1.00 81.75 90 LEU A O 1
ATOM 671 N N . LYS A 1 91 ? -12.239 0.512 4.803 1.00 81.06 91 LYS A N 1
ATOM 672 C CA . LYS A 1 91 ? -13.564 0.938 5.302 1.00 81.06 91 LYS A CA 1
ATOM 673 C C . LYS A 1 91 ? -14.031 0.109 6.506 1.00 81.06 91 LYS A C 1
ATOM 675 O O . LYS A 1 91 ? -14.591 0.676 7.442 1.00 81.06 91 LYS A O 1
ATOM 680 N N . VAL A 1 92 ? -13.752 -1.197 6.542 1.00 81.38 92 VAL A N 1
ATOM 681 C CA . VAL A 1 92 ? -14.081 -2.061 7.700 1.00 81.38 92 VAL A CA 1
ATOM 682 C C . VAL A 1 92 ? -13.074 -1.955 8.852 1.00 81.38 92 VAL A C 1
ATOM 684 O O . VAL A 1 92 ? -13.205 -2.646 9.862 1.00 81.38 92 VAL A O 1
ATOM 687 N N . GLY A 1 93 ? -12.072 -1.079 8.733 1.00 77.00 93 GLY A N 1
ATOM 688 C CA . GLY A 1 93 ? -11.034 -0.927 9.743 1.00 77.00 93 GLY A CA 1
ATOM 689 C C . GLY A 1 93 ? -10.101 -2.131 9.783 1.00 77.00 93 GLY A C 1
ATOM 690 O O . GLY A 1 93 ? -9.792 -2.626 10.862 1.00 77.00 93 GLY A O 1
ATOM 691 N N . ALA A 1 94 ? -9.653 -2.593 8.621 1.00 81.38 94 ALA A N 1
ATOM 692 C CA . ALA A 1 94 ? -8.578 -3.557 8.454 1.00 81.38 94 ALA A CA 1
ATOM 693 C C . ALA A 1 94 ? -7.492 -2.967 7.544 1.00 81.38 94 ALA A C 1
ATOM 695 O O . ALA A 1 94 ? -7.683 -1.936 6.897 1.00 81.38 94 ALA A O 1
ATOM 696 N N . SER A 1 95 ? -6.330 -3.606 7.496 1.00 81.62 95 SER A N 1
ATOM 697 C CA . SER A 1 95 ? -5.237 -3.204 6.619 1.00 81.62 95 SER A CA 1
ATOM 698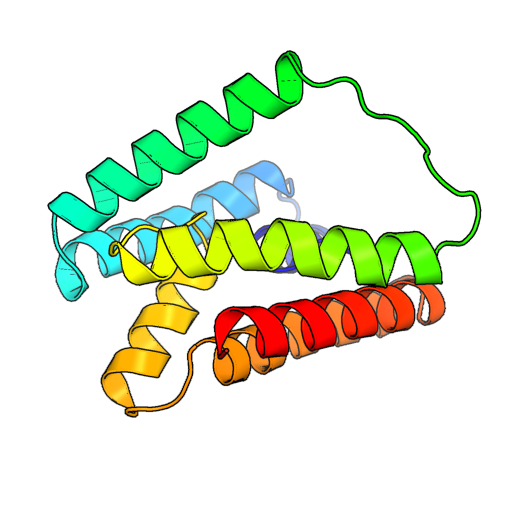 C C . SER A 1 95 ? -4.525 -4.420 6.048 1.00 81.62 95 SER A C 1
ATOM 700 O O . SER A 1 95 ? -4.441 -5.483 6.662 1.00 81.62 95 SER A O 1
ATOM 702 N N . THR A 1 96 ? -3.973 -4.232 4.859 1.00 75.94 96 THR A N 1
ATOM 703 C CA . THR A 1 96 ? -2.999 -5.110 4.204 1.00 75.94 96 THR A CA 1
ATOM 704 C C . THR A 1 96 ? -1.633 -5.122 4.898 1.00 75.94 96 THR A C 1
ATOM 706 O O . THR A 1 96 ? -0.802 -5.970 4.586 1.00 75.94 96 THR A O 1
ATOM 709 N N . GLY A 1 97 ? -1.427 -4.261 5.901 1.00 72.81 97 GLY A N 1
ATOM 710 C CA . GLY A 1 97 ? -0.213 -4.185 6.706 1.00 72.81 97 GLY A CA 1
ATOM 711 C C . GLY A 1 97 ? 0.792 -3.153 6.189 1.00 72.81 97 GLY A C 1
ATOM 712 O O . GLY A 1 97 ? 0.635 -2.547 5.131 1.00 72.81 97 GLY A O 1
ATOM 713 N N . GLY A 1 98 ? 1.841 -2.920 6.976 1.00 82.12 98 GLY A N 1
ATOM 714 C CA . GLY A 1 98 ? 2.920 -1.996 6.640 1.00 82.12 98 GLY A CA 1
ATOM 715 C C . GLY A 1 98 ? 2.506 -0.528 6.548 1.00 82.12 98 GLY A C 1
ATOM 716 O O . GLY A 1 98 ? 1.917 0.013 7.482 1.00 82.12 98 GLY A O 1
ATOM 717 N N . ILE A 1 99 ? 2.854 0.140 5.442 1.00 86.38 99 ILE A N 1
ATOM 718 C CA . ILE A 1 99 ? 2.649 1.592 5.274 1.00 86.38 99 ILE A CA 1
ATOM 719 C C . ILE A 1 99 ? 1.169 1.983 5.305 1.00 86.38 99 ILE A C 1
ATOM 721 O O . ILE A 1 99 ? 0.855 3.086 5.743 1.00 86.38 99 ILE A O 1
ATOM 725 N N . ASP A 1 100 ? 0.256 1.085 4.944 1.00 86.44 100 ASP A N 1
ATOM 726 C CA . ASP A 1 100 ? -1.182 1.374 4.922 1.00 86.44 100 ASP A CA 1
ATOM 727 C C . ASP A 1 100 ? -1.731 1.726 6.314 1.00 86.44 100 ASP A C 1
ATOM 729 O O . ASP A 1 100 ? -2.646 2.538 6.443 1.00 86.44 100 ASP A O 1
ATOM 733 N N . ILE A 1 101 ? -1.124 1.188 7.377 1.00 87.62 101 ILE A N 1
ATOM 734 C CA . ILE A 1 101 ? -1.445 1.550 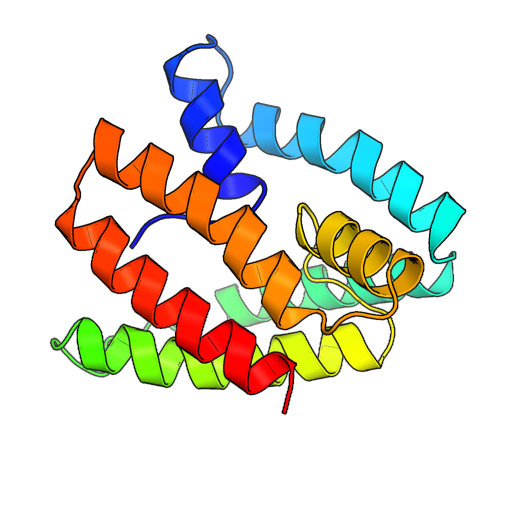8.764 1.00 87.62 101 ILE A CA 1
ATOM 735 C C . ILE A 1 101 ? -1.078 3.018 9.021 1.00 87.62 101 ILE A C 1
ATOM 737 O O . ILE A 1 101 ? -1.859 3.759 9.617 1.00 87.62 101 ILE A O 1
ATOM 741 N N . ILE A 1 102 ? 0.092 3.457 8.546 1.00 89.75 102 ILE A N 1
ATOM 742 C CA . ILE A 1 102 ? 0.542 4.850 8.668 1.00 89.75 102 ILE A CA 1
ATOM 743 C C . ILE A 1 102 ? -0.379 5.766 7.860 1.00 89.75 102 ILE A C 1
ATOM 745 O O . ILE A 1 102 ? -0.831 6.782 8.383 1.00 89.75 102 ILE A O 1
ATOM 749 N N . VAL A 1 103 ? -0.698 5.387 6.619 1.00 90.75 103 VAL A N 1
ATOM 750 C CA . VAL A 1 103 ? -1.630 6.112 5.741 1.00 90.75 103 VAL A CA 1
ATOM 751 C C . VAL A 1 103 ? -2.974 6.322 6.444 1.00 90.75 103 VAL A C 1
ATOM 753 O O . VAL A 1 103 ? -3.466 7.449 6.507 1.00 90.75 103 VAL A O 1
ATOM 756 N N . LEU A 1 104 ? -3.549 5.260 7.016 1.00 88.69 104 LEU A N 1
ATOM 757 C CA . LEU A 1 104 ? -4.838 5.317 7.703 1.00 88.69 104 LEU A CA 1
ATOM 758 C C . LEU A 1 104 ? -4.788 6.205 8.955 1.00 88.69 104 LEU A C 1
ATOM 760 O O . LEU A 1 104 ? -5.719 6.969 9.207 1.00 88.69 104 LEU A O 1
ATOM 764 N N . ILE A 1 105 ? -3.706 6.130 9.735 1.00 88.88 105 ILE A N 1
ATOM 765 C CA . ILE A 1 105 ? -3.521 6.983 10.917 1.00 88.88 105 ILE A CA 1
ATOM 766 C C . ILE A 1 105 ? -3.417 8.452 10.508 1.00 88.88 105 ILE A C 1
ATOM 768 O O . ILE A 1 105 ? -4.094 9.288 11.101 1.00 88.88 105 ILE A O 1
ATOM 772 N N . LEU A 1 106 ? -2.608 8.773 9.495 1.00 91.44 106 LEU A N 1
ATOM 773 C CA . LEU A 1 106 ? -2.460 10.142 9.000 1.00 91.44 106 LEU A CA 1
ATOM 774 C C . LEU A 1 106 ? -3.789 10.691 8.479 1.00 91.44 106 LEU A C 1
ATOM 776 O O . LEU A 1 106 ? -4.179 11.786 8.875 1.00 91.44 106 LEU A O 1
ATOM 780 N N . SER A 1 107 ? -4.511 9.899 7.685 1.00 91.12 107 SER A N 1
ATOM 781 C CA . SER A 1 107 ? -5.842 10.241 7.177 1.00 91.12 107 SER A CA 1
ATOM 782 C C . SER A 1 107 ? -6.821 10.588 8.302 1.00 91.12 107 SER A C 1
ATOM 784 O O . SER A 1 107 ? -7.469 11.632 8.240 1.00 91.12 107 SER A O 1
ATOM 786 N N . ARG A 1 108 ? -6.864 9.782 9.375 1.00 88.06 108 ARG A N 1
ATOM 787 C CA . ARG A 1 108 ? -7.717 10.039 10.550 1.00 88.06 108 ARG A CA 1
ATOM 788 C C . ARG A 1 108 ? -7.300 11.269 11.354 1.00 88.06 108 ARG A C 1
ATOM 790 O O . ARG A 1 108 ? -8.156 11.922 11.935 1.00 88.06 108 ARG A O 1
ATOM 797 N N . LEU A 1 109 ? -6.002 11.564 11.431 1.00 89.69 109 LEU A N 1
ATOM 798 C CA . LEU A 1 109 ? -5.494 12.717 12.181 1.00 89.69 109 LEU A CA 1
ATOM 799 C C . LEU A 1 109 ? -5.734 14.044 11.455 1.00 89.69 109 LEU A C 1
ATOM 801 O O . LEU A 1 109 ? -5.916 15.065 12.110 1.00 89.69 109 LEU A O 1
ATOM 805 N N . SER A 1 110 ? -5.699 14.044 10.123 1.00 90.62 110 SER A N 1
ATOM 806 C CA . SER A 1 110 ? -5.821 15.256 9.307 1.00 90.62 110 SER A CA 1
ATOM 807 C C . SER A 1 110 ? -7.203 15.468 8.685 1.00 90.62 110 SER A C 1
ATOM 809 O O . SER A 1 110 ? -7.367 16.440 7.953 1.00 90.62 110 SER A O 1
ATOM 811 N N . ASP A 1 111 ? -8.128 14.522 8.867 1.00 88.00 111 ASP A N 1
ATOM 812 C CA . ASP A 1 111 ? -9.445 14.476 8.214 1.00 88.00 111 ASP A CA 1
ATOM 813 C C . ASP A 1 111 ? -9.364 14.604 6.678 1.00 88.00 111 ASP A C 1
ATOM 815 O O . ASP A 1 111 ? -10.099 15.349 6.031 1.00 88.00 111 ASP A O 1
ATOM 819 N N . ARG A 1 112 ? -8.388 13.910 6.074 1.00 91.81 112 ARG A N 1
ATOM 820 C CA . ARG A 1 112 ? -8.193 13.892 4.613 1.00 91.81 112 ARG A CA 1
ATOM 821 C C . ARG A 1 112 ? -8.366 12.482 4.053 1.00 91.81 112 ARG A C 1
ATOM 823 O O . ARG A 1 112 ? -8.086 11.521 4.774 1.00 91.81 112 ARG A O 1
ATOM 830 N N . PRO A 1 113 ? -8.748 12.345 2.770 1.00 92.31 113 PRO A N 1
ATOM 831 C CA . PRO A 1 113 ? -8.919 11.046 2.129 1.00 92.31 113 PRO A CA 1
ATOM 832 C C . PRO A 1 113 ? -7.664 10.161 2.195 1.00 92.31 113 PRO A C 1
ATOM 834 O O . PRO A 1 113 ? -6.528 10.647 2.141 1.00 92.31 113 PRO A O 1
ATOM 837 N N . VAL A 1 114 ? -7.879 8.851 2.318 1.00 91.12 114 VAL A N 1
ATOM 838 C CA . VAL A 1 114 ? -6.823 7.841 2.493 1.00 91.12 114 VAL A CA 1
ATOM 839 C C . VAL A 1 114 ? -5.947 7.758 1.241 1.00 91.12 114 VAL A C 1
ATOM 841 O O . VAL A 1 114 ? -4.720 7.670 1.344 1.00 91.12 114 VAL A O 1
ATOM 844 N N . GLY A 1 115 ? -6.560 7.848 0.060 1.00 91.44 115 GLY A N 1
ATOM 845 C CA . GL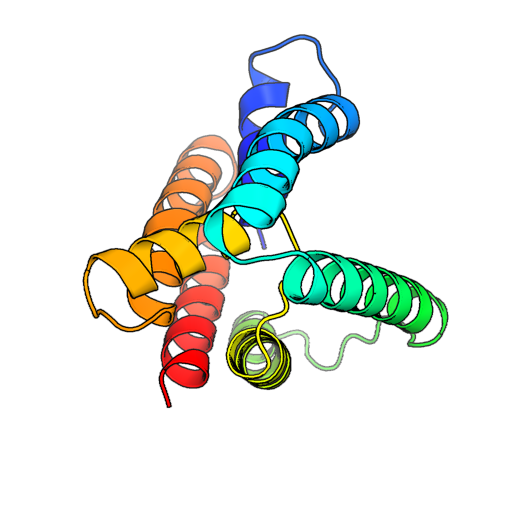Y A 1 115 ? -5.897 7.775 -1.235 1.00 91.44 115 GLY A CA 1
ATOM 846 C C . GLY A 1 115 ? -4.837 8.857 -1.428 1.00 91.44 115 GLY A C 1
ATOM 847 O O . GLY A 1 115 ? -3.785 8.570 -1.999 1.00 91.44 115 GLY A O 1
ATOM 848 N N . ILE A 1 116 ? -5.026 10.062 -0.878 1.00 93.06 116 ILE A N 1
ATOM 849 C CA . ILE A 1 116 ? -4.017 11.135 -0.945 1.00 93.06 116 ILE A CA 1
ATOM 850 C C . ILE A 1 116 ? -2.721 10.715 -0.242 1.00 93.06 116 ILE A C 1
ATOM 852 O O . ILE A 1 116 ? -1.640 10.800 -0.828 1.00 93.06 116 ILE A O 1
ATOM 856 N N . TYR A 1 117 ? -2.812 10.243 1.004 1.00 93.69 117 TYR A N 1
ATOM 857 C CA . TYR A 1 117 ? -1.635 9.791 1.752 1.00 93.69 117 TYR A CA 1
ATOM 858 C C . TYR A 1 117 ? -1.032 8.525 1.152 1.00 93.69 117 TYR A C 1
ATOM 860 O O . TYR A 1 117 ? 0.192 8.396 1.108 1.00 93.69 117 TYR A O 1
ATOM 868 N N . PHE A 1 118 ? -1.878 7.626 0.647 1.00 91.81 118 PHE A N 1
ATOM 869 C CA . PHE A 1 118 ? -1.443 6.423 -0.048 1.00 91.81 118 PHE A CA 1
ATOM 870 C C . PHE A 1 118 ? -0.601 6.782 -1.275 1.00 91.81 118 PHE A C 1
ATOM 872 O O . PHE A 1 118 ? 0.512 6.278 -1.418 1.00 91.81 118 PHE A O 1
ATOM 879 N N . PHE A 1 119 ? -1.088 7.689 -2.126 1.00 94.12 119 PHE A N 1
ATOM 880 C CA . PHE A 1 119 ? -0.380 8.123 -3.327 1.00 94.12 119 PHE A CA 1
ATOM 881 C C . PHE A 1 119 ? 0.921 8.851 -2.993 1.00 94.12 119 PHE A C 1
ATOM 883 O O . PHE A 1 119 ? 1.947 8.560 -3.598 1.00 94.12 119 PHE A O 1
ATOM 890 N N . LEU A 1 120 ? 0.909 9.762 -2.016 1.00 94.06 120 LEU A N 1
ATOM 891 C CA . LEU A 1 120 ? 2.101 10.527 -1.648 1.00 94.06 120 LEU A CA 1
ATOM 892 C C . LEU A 1 120 ? 3.207 9.631 -1.081 1.00 94.06 120 LEU A C 1
ATOM 894 O O . LEU A 1 120 ? 4.334 9.672 -1.572 1.00 94.06 120 LEU A O 1
ATOM 898 N N . LEU A 1 121 ? 2.899 8.801 -0.079 1.00 93.31 121 LEU A N 1
ATOM 899 C CA . LEU A 1 121 ? 3.910 7.960 0.568 1.00 93.31 121 LEU A CA 1
ATOM 900 C C . LEU A 1 121 ? 4.457 6.897 -0.390 1.00 93.31 121 LEU A C 1
ATOM 902 O O . LEU A 1 121 ? 5.672 6.729 -0.490 1.00 93.31 121 LEU A O 1
ATOM 906 N N . ASN A 1 122 ? 3.585 6.217 -1.138 1.00 93.12 122 ASN A N 1
ATOM 907 C CA . ASN A 1 122 ? 4.025 5.223 -2.116 1.00 93.12 122 ASN A CA 1
ATOM 908 C C . ASN A 1 122 ? 4.702 5.864 -3.331 1.00 93.12 122 ASN A C 1
ATOM 910 O O . ASN A 1 122 ? 5.667 5.309 -3.850 1.00 93.12 122 ASN A O 1
ATOM 914 N N . GLY A 1 123 ? 4.247 7.041 -3.759 1.00 93.62 123 GLY A N 1
ATOM 915 C CA . GLY A 1 123 ? 4.832 7.788 -4.867 1.00 93.62 123 GLY A CA 1
ATOM 916 C C . GLY A 1 123 ? 6.280 8.176 -4.593 1.00 93.62 123 GLY A C 1
ATOM 917 O O . GLY A 1 123 ? 7.125 7.976 -5.458 1.00 93.62 123 GLY A O 1
ATOM 918 N N . VAL A 1 124 ? 6.602 8.632 -3.376 1.00 93.44 124 VAL A N 1
ATOM 919 C CA . VAL A 1 124 ? 7.993 8.924 -2.980 1.00 93.44 124 VAL A CA 1
ATOM 920 C C . VAL A 1 124 ? 8.873 7.675 -3.066 1.00 93.44 124 VAL A C 1
ATOM 922 O O . VAL A 1 124 ? 9.977 7.743 -3.604 1.00 93.44 124 VAL A O 1
ATOM 925 N N . ILE A 1 125 ? 8.379 6.527 -2.592 1.00 91.81 125 ILE A N 1
ATOM 926 C CA . ILE A 1 125 ? 9.115 5.253 -2.643 1.00 91.81 125 ILE A CA 1
ATOM 927 C C . ILE A 1 125 ? 9.362 4.836 -4.093 1.00 91.81 125 ILE A C 1
ATOM 929 O O . ILE A 1 125 ? 10.490 4.526 -4.462 1.00 91.81 125 ILE A O 1
ATOM 933 N N . VAL A 1 126 ? 8.324 4.878 -4.929 1.00 92.81 126 VAL A N 1
ATOM 934 C CA . VAL A 1 126 ? 8.406 4.487 -6.341 1.00 92.81 126 VAL A CA 1
ATOM 935 C C . VAL A 1 126 ? 9.301 5.428 -7.138 1.00 92.81 126 VAL A C 1
ATOM 937 O O . VAL A 1 126 ? 10.060 4.957 -7.980 1.00 92.81 126 VAL A O 1
ATOM 940 N N . LEU A 1 127 ? 9.257 6.734 -6.868 1.00 93.25 127 LEU A N 1
ATOM 941 C CA . LEU A 1 127 ? 10.166 7.697 -7.486 1.00 93.25 127 LEU A CA 1
ATOM 942 C C . LEU A 1 127 ? 11.613 7.400 -7.091 1.00 93.25 127 LEU A C 1
ATOM 944 O O . LEU A 1 127 ? 12.466 7.314 -7.971 1.00 93.25 127 LEU A O 1
ATOM 948 N N . ALA A 1 128 ? 11.886 7.160 -5.805 1.00 91.19 128 ALA A N 1
ATOM 949 C CA . ALA A 1 128 ? 13.218 6.775 -5.340 1.00 91.19 128 ALA A CA 1
ATOM 950 C C . ALA A 1 128 ? 13.710 5.474 -6.005 1.00 91.19 128 ALA A C 1
ATOM 952 O O . ALA A 1 128 ? 14.842 5.419 -6.482 1.00 91.19 128 ALA A O 1
ATOM 953 N N . SER A 1 129 ? 12.853 4.453 -6.116 1.00 88.12 129 SER A N 1
ATOM 954 C CA . SER A 1 129 ? 13.164 3.222 -6.857 1.00 88.12 129 SER A CA 1
ATOM 955 C C . SER A 1 129 ? 13.388 3.476 -8.352 1.00 88.12 129 SER A C 1
ATOM 957 O O . SER A 1 129 ? 14.302 2.904 -8.938 1.00 88.12 129 SER A O 1
ATOM 959 N N . GLY A 1 130 ? 12.603 4.355 -8.973 1.00 89.69 130 GLY A N 1
ATOM 960 C CA . GLY A 1 130 ? 12.751 4.729 -10.379 1.00 89.69 130 GLY A CA 1
ATOM 961 C C . GLY A 1 130 ? 14.084 5.399 -10.684 1.00 89.69 130 GLY A C 1
ATOM 962 O O . GLY A 1 130 ? 14.721 5.053 -11.674 1.00 89.69 130 GLY A O 1
ATOM 963 N N . PHE A 1 131 ? 14.535 6.301 -9.808 1.00 89.06 131 PHE A N 1
ATOM 964 C CA . PHE A 1 131 ? 15.841 6.953 -9.936 1.00 89.06 131 PHE A CA 1
ATOM 965 C C . PHE A 1 131 ? 17.015 5.979 -9.793 1.00 89.06 131 PHE A C 1
ATOM 967 O O . PHE A 1 131 ? 18.050 6.189 -10.419 1.00 89.06 131 PHE A O 1
ATOM 974 N N . LEU A 1 132 ? 16.870 4.932 -8.976 1.00 85.56 132 LEU A N 1
ATOM 975 C CA . LEU A 1 132 ? 17.945 3.974 -8.701 1.00 85.56 132 LEU A CA 1
ATOM 976 C C . LEU A 1 132 ? 17.998 2.799 -9.682 1.00 85.56 132 LEU A C 1
ATOM 978 O O . LEU A 1 132 ? 19.081 2.276 -9.930 1.00 85.56 132 LEU A O 1
ATOM 982 N N . PHE A 1 133 ? 16.852 2.361 -10.208 1.00 84.25 133 PHE A N 1
ATOM 983 C CA . PHE A 1 133 ? 16.763 1.124 -10.987 1.00 84.25 133 PHE A CA 1
ATOM 984 C C . PHE A 1 133 ? 16.284 1.346 -12.422 1.00 84.25 133 PHE A C 1
ATOM 986 O O . PHE A 1 133 ? 16.989 0.990 -13.360 1.00 84.25 133 PHE A O 1
ATOM 993 N N . ASP A 1 134 ? 15.064 1.861 -12.604 1.00 88.88 134 ASP A N 1
ATOM 994 C CA . ASP A 1 134 ? 14.411 1.936 -13.917 1.00 88.88 134 ASP A CA 1
ATOM 995 C C . ASP A 1 134 ? 13.272 2.981 -13.909 1.00 88.88 134 ASP A C 1
ATOM 997 O O . ASP A 1 134 ? 12.215 2.735 -13.312 1.00 88.88 134 ASP A O 1
ATOM 1001 N N . PRO A 1 135 ? 13.447 4.140 -14.570 1.00 90.62 135 PRO A N 1
ATOM 1002 C CA . PRO A 1 135 ? 12.430 5.187 -14.611 1.00 90.62 135 PRO A CA 1
ATOM 1003 C C . PRO A 1 135 ? 11.118 4.763 -15.287 1.00 90.62 135 PRO A C 1
ATOM 1005 O O . PRO A 1 135 ? 10.046 5.199 -14.865 1.00 90.62 135 PRO A O 1
ATOM 1008 N N . GLU A 1 136 ? 11.160 3.894 -16.302 1.00 90.88 136 GLU A N 1
ATOM 1009 C CA . GLU A 1 136 ? 9.965 3.486 -17.050 1.00 90.88 136 GLU A CA 1
ATOM 1010 C C . GLU A 1 136 ? 9.049 2.622 -16.173 1.00 90.88 136 GLU A C 1
ATOM 1012 O O . GLU A 1 136 ? 7.845 2.873 -16.049 1.00 90.88 136 GLU A O 1
ATOM 1017 N N . LYS A 1 137 ? 9.633 1.658 -15.449 1.00 89.25 137 LYS A N 1
ATOM 1018 C CA . LYS A 1 137 ? 8.887 0.848 -14.470 1.00 89.25 137 LYS A CA 1
ATOM 1019 C C . LYS A 1 137 ? 8.267 1.698 -13.361 1.00 89.25 137 LYS A C 1
ATOM 1021 O O . LYS A 1 137 ? 7.200 1.332 -12.853 1.00 89.25 137 LYS A O 1
ATOM 1026 N N . ALA A 1 138 ? 8.905 2.804 -12.977 1.00 92.62 138 ALA A N 1
ATOM 1027 C CA . ALA A 1 138 ? 8.360 3.724 -11.986 1.00 92.62 138 ALA A CA 1
ATOM 1028 C C . ALA A 1 138 ? 7.126 4.455 -12.516 1.00 92.62 138 ALA A C 1
ATOM 1030 O O . ALA A 1 138 ? 6.122 4.503 -11.809 1.00 92.62 138 ALA A O 1
ATOM 1031 N N . LEU A 1 139 ? 7.147 4.928 -13.765 1.00 93.12 139 LEU A N 1
ATOM 1032 C CA . LEU A 1 139 ? 5.992 5.584 -14.387 1.00 93.12 139 LEU A CA 1
ATOM 1033 C C . LEU A 1 139 ? 4.765 4.661 -14.441 1.00 93.12 139 LEU A C 1
ATOM 1035 O O . LEU A 1 139 ? 3.690 5.062 -13.994 1.00 93.12 139 LEU A O 1
ATOM 1039 N N . TYR A 1 140 ? 4.914 3.402 -14.870 1.00 93.12 140 TYR A N 1
ATOM 1040 C CA . TYR A 1 140 ? 3.794 2.443 -14.850 1.00 93.12 140 TYR A CA 1
ATOM 1041 C C . TYR A 1 140 ? 3.271 2.168 -13.432 1.00 93.12 140 TYR A C 1
ATOM 1043 O O . TYR A 1 140 ? 2.066 2.021 -13.206 1.00 93.12 140 TYR A O 1
ATOM 1051 N N . THR A 1 141 ? 4.172 2.126 -12.448 1.00 92.56 141 THR A N 1
ATOM 1052 C CA . THR A 1 141 ? 3.783 1.937 -11.045 1.00 92.56 141 THR A CA 1
ATOM 1053 C C . THR A 1 141 ? 3.042 3.172 -10.515 1.00 92.56 141 THR A C 1
ATOM 1055 O O . THR A 1 141 ? 2.029 3.022 -9.839 1.00 92.56 141 THR A O 1
ATOM 1058 N N . LEU A 1 142 ? 3.459 4.390 -10.883 1.00 94.38 142 LEU A N 1
ATOM 1059 C CA . LEU A 1 142 ? 2.760 5.635 -10.536 1.00 94.38 142 LEU A CA 1
ATOM 1060 C C . LEU A 1 142 ? 1.354 5.707 -11.137 1.00 94.38 142 LEU A C 1
ATOM 1062 O O . LEU A 1 142 ? 0.438 6.152 -10.449 1.00 94.38 142 LEU A O 1
ATOM 1066 N N . VAL A 1 143 ? 1.158 5.232 -12.373 1.00 95.19 143 VAL A N 1
ATOM 1067 C CA . VAL A 1 143 ? -0.184 5.115 -12.973 1.00 95.19 143 VAL A CA 1
ATOM 1068 C C . VAL A 1 143 ? -1.070 4.209 -12.121 1.00 95.19 143 VAL A C 1
ATOM 1070 O O . VAL A 1 143 ? -2.187 4.590 -11.775 1.00 95.19 143 VAL A O 1
ATOM 1073 N N . THR A 1 144 ? -0.548 3.049 -11.720 1.00 94.44 144 THR A N 1
ATOM 1074 C CA . THR A 1 144 ? -1.275 2.112 -10.848 1.00 94.44 144 THR A CA 1
ATOM 1075 C C . THR A 1 144 ? -1.640 2.777 -9.523 1.00 94.44 144 THR A C 1
ATOM 1077 O O . THR A 1 144 ? -2.800 2.751 -9.127 1.00 94.44 144 THR A O 1
ATOM 1080 N N . LEU A 1 145 ? -0.686 3.448 -8.867 1.00 93.94 145 LEU A N 1
ATOM 1081 C CA . LEU A 1 145 ? -0.923 4.150 -7.602 1.00 93.94 145 LEU A CA 1
ATOM 1082 C C . LEU A 1 145 ? -1.959 5.269 -7.736 1.00 93.94 145 LEU A C 1
ATOM 1084 O O . LEU A 1 145 ? -2.784 5.448 -6.840 1.00 93.94 145 LEU A O 1
ATOM 1088 N N . TYR A 1 146 ? -1.929 6.020 -8.839 1.00 94.75 146 TYR A N 1
ATOM 1089 C CA . TYR A 1 146 ? -2.906 7.070 -9.103 1.00 94.75 146 TYR A CA 1
ATOM 1090 C C . TYR A 1 146 ? -4.312 6.481 -9.220 1.00 94.75 146 TYR A C 1
ATOM 1092 O O . TYR A 1 146 ? -5.215 6.911 -8.502 1.00 94.75 146 TYR A O 1
ATOM 1100 N N . VAL A 1 147 ? -4.484 5.454 -10.055 1.00 95.31 147 VAL A N 1
ATOM 1101 C CA . VAL A 1 147 ? -5.765 4.751 -10.205 1.00 95.31 147 VAL A CA 1
ATOM 1102 C C . VAL A 1 147 ? -6.228 4.195 -8.860 1.00 95.31 147 VAL A C 1
ATOM 1104 O O . VAL A 1 147 ? -7.366 4.429 -8.458 1.00 95.31 147 VAL A O 1
ATOM 1107 N N . THR A 1 148 ? -5.335 3.540 -8.117 1.00 93.12 148 THR A N 1
ATOM 1108 C CA . THR A 1 148 ? -5.663 2.960 -6.816 1.00 93.12 148 THR A CA 1
ATOM 1109 C C . THR A 1 148 ? -6.112 4.012 -5.809 1.00 93.12 148 THR A C 1
ATOM 1111 O O . THR A 1 148 ? -7.148 3.838 -5.174 1.00 93.12 148 THR A O 1
ATOM 1114 N N . SER A 1 149 ? -5.395 5.133 -5.699 1.00 93.25 149 SER A N 1
ATOM 1115 C CA . SER A 1 149 ? -5.783 6.222 -4.794 1.00 93.25 149 SER A CA 1
ATOM 1116 C C . SER A 1 149 ? -7.154 6.808 -5.129 1.00 93.25 149 SER A C 1
ATOM 1118 O O . SER A 1 149 ? -7.955 7.038 -4.228 1.00 93.25 149 SER A O 1
ATOM 1120 N N . ARG A 1 150 ? -7.460 6.989 -6.420 1.00 94.50 150 ARG A N 1
ATOM 1121 C CA . ARG A 1 150 ? -8.751 7.520 -6.872 1.00 94.50 150 ARG A CA 1
ATOM 1122 C C . ARG A 1 150 ? -9.910 6.578 -6.587 1.00 94.50 150 ARG A C 1
ATOM 1124 O O . ARG A 1 150 ? -10.980 7.055 -6.238 1.00 94.50 150 ARG A O 1
ATOM 1131 N N . VAL A 1 151 ? -9.700 5.273 -6.731 1.00 94.25 151 VAL A N 1
ATOM 1132 C CA . VAL A 1 151 ? -10.737 4.266 -6.475 1.00 94.25 151 VAL A CA 1
ATOM 1133 C C . VAL A 1 151 ? -10.957 4.048 -4.975 1.00 94.25 151 VAL A C 1
ATOM 1135 O O . VAL A 1 151 ? -12.092 3.833 -4.566 1.00 94.25 151 VAL A O 1
ATOM 1138 N N . ILE A 1 152 ? -9.912 4.140 -4.144 1.00 91.44 152 ILE A N 1
ATOM 1139 C CA . ILE A 1 152 ? -10.050 4.065 -2.677 1.00 91.44 152 ILE A CA 1
ATOM 1140 C C . ILE A 1 152 ? -10.898 5.225 -2.136 1.00 91.44 152 ILE A C 1
ATOM 1142 O O . ILE A 1 152 ? -11.706 5.016 -1.231 1.00 91.44 152 ILE A O 1
ATOM 1146 N N . ASP A 1 153 ? -10.703 6.427 -2.683 1.00 90.38 153 ASP A N 1
ATOM 1147 C CA . ASP A 1 153 ? -11.379 7.650 -2.235 1.00 90.38 153 ASP A CA 1
ATOM 1148 C C . ASP A 1 153 ? -12.773 7.864 -2.860 1.00 90.38 153 ASP A C 1
ATOM 1150 O O . ASP A 1 153 ? -13.432 8.852 -2.532 1.00 90.38 153 ASP A O 1
ATOM 1154 N N . ALA A 1 154 ? -13.215 6.970 -3.751 1.00 87.50 154 ALA A N 1
ATOM 1155 C CA . ALA A 1 154 ? -14.553 6.989 -4.346 1.00 87.50 154 ALA A CA 1
ATOM 1156 C C . ALA A 1 154 ? -15.631 6.409 -3.402 1.00 87.50 154 ALA A C 1
ATOM 1158 O O . ALA A 1 154 ? -16.756 6.952 -3.443 1.00 87.50 154 ALA A O 1
#

Radius of gyration: 15.47 Å; chains: 1; bounding box: 38×36×43 Å

Secondary structure (DSSP, 8-state):
----HHHHHHHHHHTTSSS-HHHHHHHHHHHHHHHHHHHT-HHHHHHHHHHHHHHHHHHHHS------S-HHHHHHHHHHHHHHHHHHHHHTT---STHHHHHHHHHHHHT--HHHHHHHHHHHHHHHHHHHT-HHHHHHHHHHHHHHHHHHT-

pLDDT: mean 88.23, std 4.44, range [72.81, 95.31]

Sequence (154 aa):
MFASGFTGVSQLLATILPLSTGIMLFLLNIPVAIIGWLKIGKSFTVYSFLNVAFTTLFLEIVPITNYSSDILLNAVFGGVIAAIGAGITLKVGASTGGIDIIVLILSRLSDRPVGIYFFLLNGVIVLASGFLFDPEKALYTLVTLYVTSRVIDA